Protein AF-A0A7C6N633-F1 (afdb_monomer)

Foldseek 3Di:
DDPDPDDPDDDDPDDDDLDDPWDDDPVDTHRPPVVVVVVQVVCCVPPVDHQAEHEDEDPDPPPDDDPVNVVVLQCQQPPPVDPDQKHKYWYFYQDPNDTDIWIWIDGNPDIDTDDDDDDDPVPPD

Structure (mmCIF, N/CA/C/O backbone):
data_AF-A0A7C6N633-F1
#
_entry.id   AF-A0A7C6N633-F1
#
loop_
_atom_site.group_PDB
_atom_site.id
_atom_site.type_symbol
_atom_site.label_atom_id
_atom_site.label_alt_id
_atom_site.label_comp_id
_atom_site.label_asym_id
_atom_site.label_entity_id
_atom_site.label_seq_id
_atom_site.pdbx_PDB_ins_code
_atom_site.Cartn_x
_atom_site.Cartn_y
_atom_site.Cartn_z
_atom_site.occupancy
_atom_site.B_iso_or_equiv
_atom_site.auth_seq_id
_atom_site.auth_comp_id
_atom_site.auth_asym_id
_atom_site.auth_atom_id
_atom_site.pdbx_PDB_model_num
ATOM 1 N N . MET A 1 1 ? -14.399 2.079 16.793 1.00 42.19 1 MET A N 1
ATOM 2 C CA . MET A 1 1 ? -13.040 1.586 17.108 1.00 42.19 1 MET A CA 1
ATOM 3 C C . MET A 1 1 ? -13.163 0.265 17.853 1.00 42.19 1 MET A C 1
ATOM 5 O O . MET A 1 1 ? -13.284 0.253 19.075 1.00 42.19 1 MET A O 1
ATOM 9 N N . GLY A 1 2 ? -13.292 -0.828 17.099 1.00 36.78 2 GLY A N 1
ATOM 10 C CA . GLY A 1 2 ? -13.596 -2.159 17.623 1.00 36.78 2 GLY A CA 1
ATOM 11 C C . GLY A 1 2 ? -12.408 -2.763 18.362 1.00 36.78 2 GLY A C 1
ATOM 12 O O . GLY A 1 2 ? -11.290 -2.792 17.853 1.00 36.78 2 GLY A O 1
ATOM 13 N N . ARG A 1 3 ? -12.660 -3.231 19.585 1.00 46.94 3 ARG A N 1
ATOM 14 C CA . ARG A 1 3 ? -11.800 -4.206 20.250 1.00 46.94 3 ARG A CA 1
ATOM 15 C C . ARG A 1 3 ? -12.130 -5.562 19.641 1.00 46.94 3 ARG A C 1
ATOM 17 O O . ARG A 1 3 ? -13.004 -6.232 20.169 1.00 46.94 3 ARG A O 1
ATOM 24 N N . ASP A 1 4 ? -11.424 -5.956 18.589 1.00 44.56 4 ASP A N 1
ATOM 25 C CA . ASP A 1 4 ? -11.444 -7.346 18.147 1.00 44.56 4 ASP A CA 1
ATOM 26 C C . ASP A 1 4 ? -10.061 -7.963 18.279 1.00 44.56 4 ASP A C 1
ATOM 28 O O . ASP A 1 4 ? -9.059 -7.570 17.678 1.00 44.56 4 ASP A O 1
ATOM 32 N N . ILE A 1 5 ? -10.027 -8.938 19.176 1.00 43.00 5 ILE A N 1
ATOM 33 C CA . ILE A 1 5 ? -8.903 -9.804 19.458 1.00 43.00 5 ILE A CA 1
ATOM 34 C C . ILE A 1 5 ? -8.940 -10.867 18.336 1.00 43.00 5 ILE A C 1
ATOM 36 O O . ILE A 1 5 ? -9.485 -11.948 18.532 1.00 43.00 5 ILE A O 1
ATOM 40 N N . LYS A 1 6 ? -8.346 -10.489 17.180 1.00 50.84 6 LYS A N 1
ATOM 41 C CA . LYS A 1 6 ? -8.127 -11.148 15.852 1.00 50.84 6 LYS A CA 1
ATOM 42 C C . LYS A 1 6 ? -9.062 -10.698 14.706 1.00 50.84 6 LYS A C 1
ATOM 44 O O . LYS A 1 6 ? -10.269 -10.652 14.904 1.00 50.84 6 LYS A O 1
ATOM 49 N N . PRO A 1 7 ? -8.485 -10.379 13.519 1.00 48.88 7 PRO A N 1
ATOM 50 C CA . PRO A 1 7 ? -8.062 -11.388 12.526 1.00 48.88 7 PRO A CA 1
ATOM 51 C C . PRO A 1 7 ? -6.585 -11.221 12.088 1.00 48.88 7 PRO A C 1
ATOM 53 O O . PRO A 1 7 ? -6.053 -10.120 12.127 1.00 48.88 7 PRO A O 1
ATOM 56 N N . LEU A 1 8 ? -5.880 -12.288 11.678 1.00 60.94 8 LEU A N 1
ATOM 57 C CA . LEU A 1 8 ? -4.554 -12.142 11.020 1.00 60.94 8 LEU A CA 1
ATOM 58 C C . LEU A 1 8 ? -4.679 -11.896 9.507 1.00 60.94 8 LEU A C 1
ATOM 60 O O . LEU A 1 8 ? -3.686 -11.944 8.786 1.00 60.94 8 LEU A O 1
ATOM 64 N N . THR A 1 9 ? -5.897 -11.681 9.028 1.00 71.62 9 THR A N 1
ATOM 65 C CA . THR A 1 9 ? -6.208 -11.527 7.612 1.00 71.62 9 THR A CA 1
ATOM 66 C C . THR A 1 9 ? -6.585 -10.075 7.359 1.00 71.62 9 THR A C 1
ATOM 68 O O . THR A 1 9 ? -7.370 -9.505 8.116 1.00 71.62 9 THR A O 1
ATOM 71 N N . VAL A 1 10 ? -5.990 -9.480 6.327 1.00 84.88 10 VAL A N 1
ATOM 72 C CA . VAL A 1 10 ? -6.300 -8.133 5.838 1.00 84.88 10 VAL A CA 1
ATOM 73 C C . VAL A 1 10 ? -6.834 -8.291 4.424 1.00 84.88 10 VAL A C 1
ATOM 75 O O . VAL A 1 10 ? -6.113 -8.792 3.561 1.00 84.88 10 VAL A O 1
ATOM 78 N N . ASP A 1 11 ? -8.066 -7.850 4.195 1.00 89.06 11 ASP A N 1
ATOM 79 C CA . ASP A 1 11 ? -8.694 -7.907 2.879 1.00 89.06 11 ASP A CA 1
ATOM 80 C C . ASP A 1 11 ? -8.469 -6.582 2.149 1.00 89.06 11 ASP A C 1
ATOM 82 O O . ASP A 1 11 ? -8.918 -5.519 2.581 1.00 89.06 11 ASP A O 1
ATOM 86 N N . VAL A 1 12 ? -7.737 -6.642 1.037 1.00 91.94 12 VAL A N 1
ATOM 87 C CA . VAL A 1 12 ? -7.438 -5.475 0.204 1.00 91.94 12 VAL A CA 1
ATOM 88 C C . VAL A 1 12 ? -8.386 -5.474 -0.987 1.00 91.94 12 VAL A C 1
ATOM 90 O O . VAL A 1 12 ? -8.258 -6.294 -1.891 1.00 91.94 12 VAL A O 1
ATOM 93 N N . THR A 1 13 ? -9.339 -4.545 -0.985 1.00 93.44 13 THR A N 1
ATOM 94 C CA . THR A 1 13 ? -10.367 -4.425 -2.035 1.00 93.44 13 THR A CA 1
ATOM 95 C C . THR A 1 13 ? -10.055 -3.337 -3.059 1.00 93.44 13 THR A C 1
ATOM 97 O O . THR A 1 13 ? -10.523 -3.399 -4.192 1.00 93.44 13 THR A O 1
ATOM 100 N N . HIS A 1 14 ? -9.256 -2.341 -2.672 1.00 94.31 14 HIS A N 1
ATOM 101 C CA . HIS A 1 14 ? -8.897 -1.197 -3.502 1.00 94.31 14 HIS A CA 1
ATOM 102 C C . HIS A 1 14 ? -7.413 -0.872 -3.325 1.00 94.31 14 HIS A C 1
ATOM 104 O O . HIS A 1 14 ? -6.861 -1.019 -2.235 1.00 94.31 14 HIS A O 1
ATOM 110 N N . ALA A 1 15 ? -6.778 -0.389 -4.391 1.00 94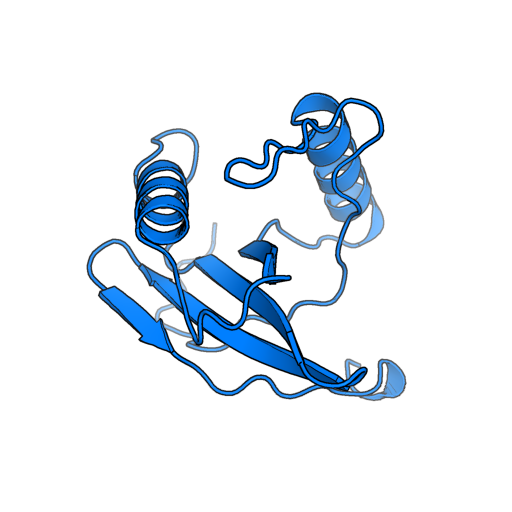.25 15 ALA A N 1
ATOM 111 C CA . ALA A 1 15 ? -5.412 0.115 -4.366 1.00 94.25 15 ALA A CA 1
ATOM 112 C C . ALA A 1 15 ? -5.336 1.406 -5.185 1.00 94.25 15 ALA A C 1
ATOM 114 O O . ALA A 1 15 ? -5.850 1.474 -6.303 1.00 94.25 15 ALA A O 1
ATOM 115 N N . SER A 1 16 ? -4.701 2.438 -4.631 1.00 94.31 16 SER A N 1
ATOM 116 C CA . SER A 1 16 ? -4.480 3.694 -5.341 1.00 94.31 16 SER A CA 1
ATOM 117 C C . SER A 1 16 ? -3.205 3.645 -6.182 1.00 94.31 16 SER A C 1
ATOM 119 O O . SER A 1 16 ? -2.281 2.866 -5.937 1.00 94.31 16 SER A O 1
ATOM 121 N N . LEU A 1 17 ? -3.145 4.541 -7.166 1.00 93.94 17 LEU A N 1
ATOM 122 C CA . LEU A 1 17 ? -1.895 4.956 -7.793 1.00 93.94 17 LEU A CA 1
ATOM 123 C C . LEU A 1 17 ? -1.113 5.892 -6.850 1.00 93.94 17 LEU A C 1
ATOM 125 O O . LEU A 1 17 ? -1.708 6.487 -5.948 1.00 93.94 17 LEU A O 1
ATOM 129 N N . PRO A 1 18 ? 0.200 6.091 -7.074 1.00 93.06 18 PRO A N 1
ATOM 130 C CA . PRO A 1 18 ? 1.037 6.912 -6.191 1.00 93.06 18 PRO A CA 1
ATOM 131 C C . PRO A 1 18 ? 0.715 8.418 -6.226 1.00 93.06 18 PRO A C 1
ATOM 133 O O . PRO A 1 18 ? 1.205 9.172 -5.385 1.00 93.06 18 PRO A O 1
ATOM 136 N N . GLY A 1 19 ? -0.102 8.852 -7.188 1.00 95.75 19 GLY A N 1
ATOM 137 C CA . GLY A 1 19 ? -0.509 10.238 -7.397 1.00 95.75 19 GLY A CA 1
ATOM 138 C C . GLY A 1 19 ? 0.409 11.032 -8.335 1.00 95.75 19 GLY A C 1
ATOM 139 O O . GLY A 1 19 ? 1.538 10.629 -8.613 1.00 95.75 19 GLY A O 1
ATOM 140 N N . PRO A 1 20 ? -0.077 12.165 -8.869 1.00 96.06 20 PRO A N 1
ATOM 141 C CA . PRO A 1 20 ? 0.581 12.892 -9.955 1.00 96.06 20 PRO A CA 1
ATOM 142 C C . PRO A 1 20 ? 1.856 13.630 -9.531 1.00 96.06 20 PRO A C 1
ATOM 144 O O . PRO A 1 20 ? 2.699 13.906 -10.382 1.00 96.06 20 PRO A O 1
ATOM 147 N N . LYS A 1 21 ? 2.013 13.961 -8.241 1.00 95.94 21 LYS A N 1
ATOM 148 C CA . LYS A 1 21 ? 3.233 14.591 -7.706 1.00 95.94 21 LYS A CA 1
ATOM 149 C C . LYS A 1 21 ? 4.182 13.580 -7.052 1.00 95.94 21 LYS A C 1
ATOM 151 O O . LYS A 1 21 ? 5.067 13.984 -6.298 1.00 95.94 21 LYS A O 1
ATOM 156 N N . ALA A 1 22 ? 3.992 12.283 -7.298 1.00 94.25 22 ALA A N 1
ATOM 157 C CA . ALA A 1 22 ? 4.871 11.259 -6.757 1.00 94.25 22 ALA A CA 1
ATOM 158 C C . ALA A 1 22 ? 6.309 11.448 -7.260 1.00 94.25 22 ALA A C 1
ATOM 160 O O . ALA A 1 22 ? 6.556 11.753 -8.429 1.00 94.25 22 ALA A O 1
ATOM 161 N N . TYR A 1 23 ? 7.269 11.257 -6.362 1.00 91.69 23 TYR A N 1
ATOM 162 C CA . TYR A 1 23 ? 8.685 11.308 -6.689 1.00 91.69 23 TYR A CA 1
ATOM 163 C C . TYR A 1 23 ? 9.222 9.897 -6.907 1.00 91.69 23 TYR A C 1
ATOM 165 O O . TYR A 1 23 ? 9.070 9.026 -6.048 1.00 91.69 23 TYR A O 1
ATOM 173 N N . HIS A 1 24 ? 9.916 9.707 -8.028 1.00 89.06 24 HIS A N 1
ATOM 174 C CA . HIS A 1 24 ? 10.544 8.447 -8.403 1.00 89.06 24 HIS A CA 1
ATOM 175 C C . HIS A 1 24 ? 12.037 8.661 -8.656 1.00 89.06 24 HIS A C 1
ATOM 177 O O . HIS A 1 24 ? 12.433 9.521 -9.443 1.00 89.06 24 HIS A O 1
ATOM 183 N N . SER A 1 25 ? 12.871 7.846 -8.022 1.00 83.50 25 SER A N 1
ATOM 184 C CA . SER A 1 25 ? 14.277 7.675 -8.369 1.00 83.50 25 SER A CA 1
ATOM 185 C C . SER A 1 25 ? 14.644 6.192 -8.348 1.00 83.50 25 SER A C 1
ATOM 187 O O . SER A 1 25 ? 13.850 5.346 -7.942 1.00 83.50 25 SER A O 1
ATOM 189 N N . SER A 1 26 ? 15.866 5.864 -8.769 1.00 76.75 26 SER A N 1
ATOM 190 C CA . SER A 1 26 ? 16.368 4.484 -8.754 1.00 76.75 26 SER A CA 1
ATOM 191 C C . SER A 1 26 ? 16.455 3.870 -7.352 1.00 76.75 26 SER A C 1
ATOM 193 O O . SER A 1 26 ? 16.518 2.651 -7.233 1.00 76.75 26 SER A O 1
ATOM 195 N N . THR A 1 27 ? 16.480 4.690 -6.297 1.00 73.50 27 THR A N 1
ATOM 196 C CA . THR A 1 27 ? 16.681 4.247 -4.906 1.00 73.50 27 THR A CA 1
ATOM 197 C C . THR A 1 27 ? 15.647 4.793 -3.929 1.00 73.50 27 THR A C 1
ATOM 199 O O . THR A 1 27 ? 15.707 4.484 -2.740 1.00 73.50 27 THR A O 1
ATOM 202 N N . LYS A 1 28 ? 14.719 5.636 -4.389 1.00 77.94 28 LYS A N 1
ATOM 203 C CA . LYS A 1 28 ? 13.742 6.300 -3.531 1.00 77.94 28 LYS A CA 1
ATOM 204 C C . LYS A 1 28 ? 12.427 6.488 -4.263 1.00 77.94 28 LYS A C 1
ATOM 206 O O . LYS A 1 28 ? 12.384 6.923 -5.409 1.00 77.94 28 LYS A O 1
ATOM 211 N N . PHE A 1 29 ? 11.353 6.248 -3.535 1.00 85.56 29 PHE A N 1
ATOM 212 C CA . PHE A 1 29 ? 10.000 6.538 -3.957 1.00 85.56 29 PHE A CA 1
ATOM 213 C C . PHE A 1 29 ? 9.302 7.330 -2.849 1.00 85.56 29 PHE A C 1
ATOM 215 O O . PHE A 1 29 ? 9.489 7.037 -1.669 1.00 85.56 29 PHE A O 1
ATOM 222 N N . LEU A 1 30 ? 8.543 8.360 -3.220 1.00 87.38 30 LEU A N 1
ATOM 223 C CA . LEU A 1 30 ? 7.649 9.079 -2.312 1.00 87.38 30 LEU A CA 1
ATOM 224 C C . LEU A 1 30 ? 6.306 9.270 -3.011 1.00 87.38 30 LEU A C 1
ATOM 226 O O . LEU A 1 30 ? 6.254 9.877 -4.082 1.00 87.38 30 LEU A O 1
ATOM 230 N N . ARG A 1 31 ? 5.229 8.785 -2.394 1.00 91.56 31 ARG A N 1
ATOM 231 C CA . ARG A 1 31 ? 3.864 9.025 -2.873 1.00 91.56 31 ARG A CA 1
ATOM 232 C C . ARG A 1 31 ? 3.467 10.494 -2.710 1.00 91.56 31 ARG A C 1
ATOM 234 O O . ARG A 1 31 ? 3.953 11.182 -1.811 1.00 91.56 31 ARG A O 1
ATOM 241 N N . ASP A 1 32 ? 2.543 10.951 -3.544 1.00 95.25 32 ASP A N 1
ATOM 242 C CA . ASP A 1 32 ? 1.839 12.217 -3.348 1.00 95.25 32 ASP A CA 1
ATOM 243 C C . ASP A 1 32 ? 0.845 12.042 -2.192 1.00 95.25 32 ASP A C 1
ATOM 245 O O . ASP A 1 32 ? -0.242 11.484 -2.360 1.00 95.25 32 ASP A O 1
ATOM 249 N N . THR A 1 33 ? 1.247 12.453 -0.990 1.00 92.00 33 THR A N 1
ATOM 250 C CA . THR A 1 33 ? 0.458 12.239 0.229 1.00 92.00 33 THR A CA 1
ATOM 251 C C . THR A 1 33 ? -0.867 12.992 0.200 1.00 92.00 33 THR A C 1
ATOM 253 O O . THR A 1 33 ? -1.864 12.452 0.662 1.00 92.00 33 THR A O 1
ATOM 256 N N . GLU A 1 34 ? -0.915 14.190 -0.389 1.00 95.88 34 GLU A N 1
ATOM 257 C CA . GLU A 1 34 ? -2.152 14.966 -0.514 1.00 95.88 34 GLU A CA 1
ATOM 258 C C . GLU A 1 34 ? -3.156 14.247 -1.423 1.00 95.88 34 GLU A C 1
ATOM 260 O O . GLU A 1 34 ? -4.333 14.126 -1.081 1.00 95.88 34 GLU A O 1
ATOM 265 N N . TYR A 1 35 ? -2.688 13.739 -2.567 1.00 96.69 35 TYR A N 1
ATOM 266 C CA . TYR A 1 35 ? -3.513 12.936 -3.465 1.00 96.69 35 TYR A CA 1
ATOM 267 C C . TYR A 1 35 ? -3.992 11.648 -2.788 1.00 96.69 35 TYR A C 1
ATOM 269 O O . TYR A 1 35 ? -5.188 11.366 -2.791 1.00 96.69 35 TYR A O 1
ATOM 277 N N . CYS A 1 36 ? -3.081 10.890 -2.172 1.00 95.31 36 CYS A N 1
ATOM 278 C CA . CYS A 1 36 ? -3.426 9.617 -1.542 1.00 95.31 36 CYS A CA 1
ATOM 279 C C . CYS A 1 36 ? -4.435 9.809 -0.403 1.00 95.31 36 CYS A C 1
ATOM 281 O O . CYS A 1 36 ? -5.405 9.064 -0.333 1.00 95.31 36 CYS A O 1
ATOM 283 N N . SER A 1 37 ? -4.277 10.841 0.433 1.00 94.31 37 SER A N 1
ATOM 284 C CA . SER A 1 37 ? -5.237 11.139 1.501 1.00 94.31 37 SER A CA 1
ATOM 285 C C . SER A 1 37 ? -6.633 11.465 0.968 1.00 94.31 37 SER A C 1
ATOM 287 O O . SER A 1 37 ? -7.618 11.034 1.562 1.00 94.31 37 SER A O 1
ATOM 289 N N . LYS A 1 38 ? -6.745 12.172 -0.166 1.00 97.06 38 LYS A N 1
ATOM 290 C CA . LYS A 1 38 ? -8.047 12.416 -0.815 1.00 97.06 38 LYS A CA 1
ATOM 291 C C . LYS A 1 38 ? -8.676 11.118 -1.311 1.00 97.06 38 LYS A C 1
ATOM 293 O O . LYS A 1 38 ? -9.842 10.876 -1.029 1.00 97.06 38 LYS A O 1
ATOM 298 N N . VAL A 1 39 ? -7.895 10.255 -1.964 1.00 96.81 39 VAL A N 1
ATOM 299 C CA . VAL A 1 39 ? -8.380 8.943 -2.423 1.00 96.81 39 VAL A CA 1
ATOM 300 C C . VAL A 1 39 ? -8.876 8.097 -1.248 1.00 96.81 39 VAL A C 1
ATOM 302 O O . VAL A 1 39 ? -9.946 7.501 -1.347 1.00 96.81 39 VAL A O 1
ATOM 305 N N . LEU A 1 40 ? -8.139 8.067 -0.132 1.00 95.00 40 LEU A N 1
ATOM 306 C CA . LEU A 1 40 ? -8.550 7.346 1.077 1.00 95.00 40 LEU A CA 1
ATOM 307 C C . LEU A 1 40 ? -9.861 7.897 1.647 1.00 95.00 40 LEU A C 1
ATOM 309 O O . LEU A 1 40 ? -10.765 7.117 1.937 1.00 95.00 40 LEU A O 1
ATOM 313 N N . GLN A 1 41 ? -9.990 9.222 1.748 1.00 96.56 41 GLN A N 1
ATOM 314 C CA . GLN A 1 41 ? -11.214 9.868 2.222 1.00 96.56 41 GLN A CA 1
ATOM 315 C C . GLN A 1 41 ? -12.413 9.527 1.327 1.00 96.56 41 GLN A C 1
ATOM 317 O O . GLN A 1 41 ? -13.459 9.121 1.824 1.00 96.56 41 GLN A O 1
ATOM 322 N N . GLU A 1 42 ? -12.249 9.617 0.007 1.00 97.25 42 GLU A N 1
ATOM 323 C CA . GLU A 1 42 ? -13.296 9.281 -0.963 1.00 97.25 42 GLU A CA 1
ATOM 324 C C . GLU A 1 42 ? -13.727 7.808 -0.864 1.00 97.25 42 GLU A C 1
ATOM 326 O O . GLU A 1 42 ? -14.916 7.500 -0.942 1.00 97.25 42 GLU A O 1
ATOM 331 N N . HIS A 1 43 ? -12.781 6.882 -0.675 1.00 96.12 43 HIS A N 1
ATOM 332 C CA . HIS A 1 43 ? -13.089 5.453 -0.551 1.00 96.12 43 HIS A CA 1
ATOM 333 C C . HIS A 1 43 ? -13.756 5.119 0.781 1.00 96.12 43 HIS A C 1
ATOM 335 O O . HIS A 1 43 ? -14.677 4.299 0.808 1.00 96.12 43 HIS A O 1
ATOM 341 N N . TYR A 1 44 ? -13.348 5.782 1.862 1.00 95.25 44 TYR A N 1
ATOM 342 C CA . TYR A 1 44 ? -14.026 5.673 3.144 1.00 95.25 44 TYR A CA 1
ATOM 343 C C . TYR A 1 44 ? -15.476 6.161 3.040 1.00 95.25 44 TYR A C 1
ATOM 345 O O . TYR A 1 44 ? -16.400 5.441 3.406 1.00 95.25 44 TYR A O 1
ATOM 353 N N . GLU A 1 45 ? -15.700 7.345 2.465 1.00 97.19 45 GLU A N 1
ATOM 354 C CA . GLU A 1 45 ? -17.041 7.920 2.304 1.00 97.19 45 GLU A CA 1
ATOM 355 C C . GLU A 1 45 ? -17.942 7.082 1.392 1.00 97.19 45 GLU A C 1
ATOM 357 O O . GLU A 1 45 ? -19.138 6.947 1.652 1.00 97.19 45 GLU A O 1
ATOM 362 N N . LYS A 1 46 ? -17.381 6.515 0.319 1.00 96.94 46 LYS A N 1
ATOM 363 C CA . LYS A 1 46 ? -18.154 5.793 -0.695 1.00 96.94 46 LYS A CA 1
ATOM 364 C C . LYS A 1 46 ? -18.396 4.322 -0.357 1.00 96.94 46 LYS A C 1
ATOM 366 O O . LYS A 1 46 ? -19.465 3.806 -0.679 1.00 96.94 46 LYS A O 1
ATOM 371 N N . TYR A 1 47 ? -17.415 3.644 0.235 1.00 95.25 47 TYR A N 1
ATOM 372 C CA . TYR A 1 47 ? -17.441 2.191 0.436 1.00 95.25 47 TYR A CA 1
ATOM 373 C C . TYR A 1 47 ? -17.309 1.769 1.904 1.00 95.25 47 TYR A C 1
ATOM 375 O O . TYR A 1 47 ? -17.464 0.588 2.200 1.00 95.25 47 TYR A O 1
ATOM 383 N N . GLY A 1 48 ? -17.017 2.695 2.823 1.00 93.56 48 GLY A N 1
ATOM 384 C CA . GLY A 1 48 ? -16.795 2.377 4.236 1.00 93.56 48 GLY A CA 1
ATOM 385 C C . GLY A 1 48 ? -15.529 1.556 4.494 1.00 93.56 48 GLY A C 1
ATOM 386 O O . GLY A 1 48 ? -15.463 0.857 5.502 1.00 93.56 48 GLY A O 1
ATOM 387 N N . VAL A 1 49 ? -14.553 1.594 3.579 1.00 93.12 49 VAL A N 1
ATOM 388 C CA . VAL A 1 49 ? -13.291 0.846 3.694 1.00 93.12 49 VAL A CA 1
ATOM 389 C C . VAL A 1 49 ? -12.202 1.696 4.344 1.00 93.12 49 VAL A C 1
ATOM 391 O O . VAL A 1 49 ? -12.102 2.895 4.087 1.00 93.12 49 VAL A O 1
ATOM 394 N N . ASP A 1 50 ? -11.370 1.059 5.166 1.00 91.56 50 ASP A N 1
ATOM 395 C CA . ASP A 1 50 ? -10.269 1.710 5.875 1.00 91.56 50 ASP A CA 1
ATOM 396 C C . ASP A 1 50 ? -8.940 1.621 5.105 1.00 91.56 50 ASP A C 1
ATOM 398 O O . ASP A 1 50 ? -8.720 0.755 4.255 1.00 91.56 50 ASP A O 1
ATOM 402 N N . TYR A 1 51 ? -8.008 2.508 5.455 1.00 92.81 51 TYR A N 1
ATOM 403 C CA . TYR A 1 51 ? -6.614 2.414 5.033 1.00 92.81 51 TYR A CA 1
ATOM 404 C C . TYR A 1 51 ? -5.894 1.316 5.825 1.00 92.81 51 TYR A C 1
ATOM 406 O O . TYR A 1 51 ? -5.680 1.446 7.030 1.00 92.81 51 TYR A O 1
ATOM 414 N N . VAL A 1 52 ? -5.524 0.230 5.144 1.00 92.25 52 VAL A N 1
ATOM 415 C CA . VAL A 1 52 ? -4.991 -0.988 5.786 1.00 92.25 52 VAL A CA 1
ATOM 416 C C . VAL A 1 52 ? -3.527 -1.291 5.466 1.00 92.25 52 VAL A C 1
ATOM 418 O O . VAL A 1 52 ? -2.942 -2.184 6.083 1.00 92.25 52 VAL A O 1
ATOM 421 N N . GLY A 1 53 ? -2.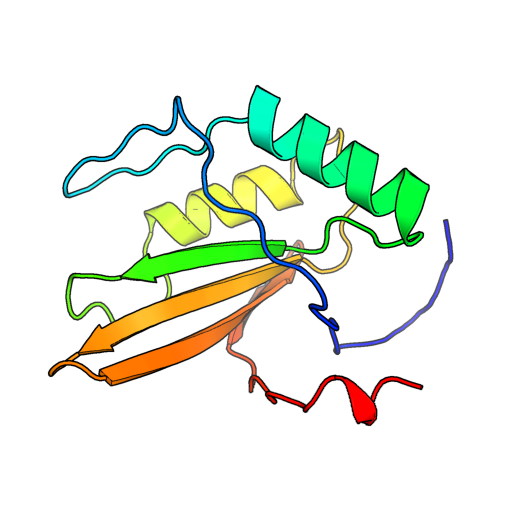921 -0.592 4.505 1.00 93.69 53 GLY A N 1
ATOM 422 C CA . GLY A 1 53 ? -1.582 -0.933 4.041 1.00 93.69 53 GLY A CA 1
ATOM 423 C C . GLY A 1 53 ? -1.081 -0.123 2.852 1.00 93.69 53 GLY A C 1
ATOM 424 O O . GLY A 1 53 ? -1.797 0.699 2.288 1.00 93.69 53 GLY A O 1
ATOM 425 N N . GLU A 1 54 ? 0.154 -0.409 2.451 1.00 93.25 54 GLU A N 1
ATOM 426 C CA . GLU A 1 54 ? 0.815 0.166 1.275 1.00 93.25 54 GLU A CA 1
ATOM 427 C C . GLU A 1 54 ? 1.243 -0.933 0.300 1.00 93.25 54 GLU A C 1
ATOM 429 O O . GLU A 1 54 ? 1.439 -2.092 0.674 1.00 93.25 54 GLU A O 1
ATOM 434 N N . TRP A 1 55 ? 1.446 -0.557 -0.958 1.00 93.69 55 TRP A N 1
ATOM 435 C CA . TRP A 1 55 ? 2.038 -1.433 -1.959 1.00 93.69 55 TRP A CA 1
ATOM 436 C C . TRP A 1 55 ? 3.067 -0.676 -2.796 1.00 93.69 55 TRP A C 1
ATOM 438 O O . TRP A 1 55 ? 2.954 0.537 -2.987 1.00 93.69 55 TRP A O 1
ATOM 448 N N . HIS A 1 56 ? 4.063 -1.387 -3.318 1.00 91.31 56 HIS A N 1
ATOM 449 C CA . HIS A 1 56 ? 5.039 -0.824 -4.251 1.00 91.31 56 HIS A CA 1
ATOM 450 C C . HIS A 1 56 ? 5.686 -1.906 -5.116 1.00 91.31 56 HIS A C 1
ATOM 452 O O . HIS A 1 56 ? 5.573 -3.098 -4.841 1.00 91.31 56 HIS A O 1
ATOM 458 N N . SER A 1 57 ? 6.373 -1.492 -6.182 1.00 89.50 57 SER A N 1
ATOM 459 C CA . SER A 1 57 ? 7.062 -2.403 -7.098 1.00 89.50 57 SER A CA 1
ATOM 460 C C . SER A 1 57 ? 8.569 -2.455 -6.856 1.00 89.50 57 SER A C 1
ATOM 462 O O . SER A 1 57 ? 9.213 -1.407 -6.763 1.00 89.50 57 SER A O 1
ATOM 464 N N . HIS A 1 58 ? 9.154 -3.652 -6.873 1.00 88.44 58 HIS A N 1
ATOM 465 C CA . HIS A 1 58 ? 10.599 -3.843 -7.000 1.00 88.44 58 HIS A CA 1
ATOM 466 C C . HIS A 1 58 ? 10.951 -4.129 -8.462 1.00 88.44 58 HIS A C 1
ATOM 468 O O . HIS A 1 58 ? 10.562 -5.155 -9.015 1.00 88.44 58 HIS A O 1
ATOM 474 N N . ILE A 1 59 ? 11.682 -3.196 -9.082 1.00 76.62 59 ILE A N 1
ATOM 475 C CA . ILE A 1 59 ? 12.202 -3.323 -10.458 1.00 76.62 59 ILE A CA 1
ATOM 476 C C . ILE A 1 59 ? 13.596 -3.981 -10.455 1.00 76.62 59 ILE A C 1
ATOM 478 O O . ILE A 1 59 ? 14.041 -4.542 -11.450 1.00 76.62 59 ILE A O 1
ATOM 482 N N . VAL A 1 60 ? 14.293 -3.933 -9.317 1.00 75.69 60 VAL A N 1
ATOM 483 C CA . VAL A 1 60 ? 15.510 -4.714 -9.072 1.00 75.69 60 VAL A CA 1
ATOM 484 C C . VAL A 1 60 ? 15.129 -6.069 -8.467 1.00 75.69 60 VAL A C 1
ATOM 486 O O . VAL A 1 60 ? 14.149 -6.121 -7.722 1.00 75.69 60 VAL A O 1
ATOM 489 N N . PRO A 1 61 ? 15.893 -7.152 -8.711 1.00 70.62 61 PRO A N 1
ATOM 490 C CA . PRO A 1 61 ? 15.596 -8.495 -8.203 1.00 70.62 61 PRO A CA 1
ATOM 491 C C . PRO A 1 61 ? 15.915 -8.637 -6.702 1.00 70.62 61 PRO A C 1
ATOM 493 O O . PRO A 1 61 ? 16.599 -9.560 -6.264 1.00 70.62 61 PRO A O 1
ATOM 496 N N . LEU A 1 62 ? 15.439 -7.691 -5.891 1.00 80.19 62 LEU A N 1
ATOM 497 C CA . LEU A 1 62 ? 15.470 -7.763 -4.441 1.00 80.19 62 LEU A CA 1
ATOM 498 C C . LEU A 1 62 ? 14.213 -8.497 -3.977 1.00 80.19 62 LEU A C 1
ATOM 500 O O . LEU A 1 62 ? 13.126 -7.919 -3.897 1.00 80.19 62 LEU A O 1
ATOM 504 N N . ARG A 1 63 ? 14.380 -9.787 -3.679 1.00 77.62 63 ARG A N 1
ATOM 505 C CA . ARG A 1 63 ? 13.325 -10.619 -3.099 1.00 77.62 63 ARG A CA 1
ATOM 506 C C . ARG A 1 63 ? 13.124 -10.229 -1.632 1.00 77.62 63 ARG A C 1
ATOM 508 O O . ARG A 1 63 ? 13.951 -10.536 -0.778 1.00 77.62 63 ARG A O 1
ATOM 515 N N . GLY A 1 64 ? 12.009 -9.550 -1.379 1.00 81.12 64 GLY A N 1
ATOM 516 C CA . GLY A 1 64 ? 11.526 -9.148 -0.061 1.00 81.12 64 GLY A CA 1
ATOM 517 C C . GLY A 1 64 ? 11.747 -7.679 0.288 1.00 81.12 64 GLY A C 1
ATOM 518 O O . GLY A 1 64 ? 12.161 -6.897 -0.562 1.00 81.12 64 GLY A O 1
ATOM 519 N N . VAL A 1 65 ? 11.426 -7.301 1.529 1.00 84.62 65 VAL A N 1
ATOM 520 C CA . VAL A 1 65 ? 11.482 -5.901 1.983 1.00 84.62 65 VAL A CA 1
ATOM 521 C C . VAL A 1 65 ? 12.915 -5.371 2.070 1.00 84.62 65 VAL A C 1
ATOM 523 O O . VAL A 1 65 ? 13.802 -5.995 2.654 1.00 84.62 65 VAL A O 1
ATOM 526 N N . SER A 1 66 ? 13.136 -4.187 1.506 1.00 86.50 66 SER A N 1
ATOM 527 C CA . SER A 1 66 ? 14.382 -3.436 1.629 1.00 86.50 66 SER A CA 1
ATOM 528 C C . SER A 1 66 ? 14.525 -2.799 3.020 1.00 86.50 66 SER A C 1
ATOM 530 O O . SER A 1 66 ? 13.562 -2.666 3.777 1.00 86.50 66 SER A O 1
ATOM 532 N N . GLY A 1 67 ? 15.730 -2.328 3.363 1.00 87.31 67 GLY A N 1
ATOM 533 C CA . GLY A 1 67 ? 15.922 -1.529 4.582 1.00 87.31 67 GLY A CA 1
ATOM 534 C C . GLY A 1 67 ? 15.105 -0.227 4.582 1.00 87.31 67 GLY A C 1
ATOM 535 O O . GLY A 1 67 ? 14.658 0.214 5.640 1.00 87.31 67 GLY A O 1
ATOM 536 N N . GLY A 1 68 ? 14.867 0.357 3.401 1.00 86.56 68 GLY A N 1
ATOM 537 C CA . GLY A 1 68 ? 13.985 1.514 3.234 1.00 86.56 68 GLY A CA 1
ATOM 538 C C . GLY A 1 68 ? 12.528 1.164 3.522 1.00 86.56 68 GLY A C 1
ATOM 539 O O . GLY A 1 68 ? 11.865 1.895 4.251 1.00 86.56 68 GLY A O 1
ATOM 540 N N 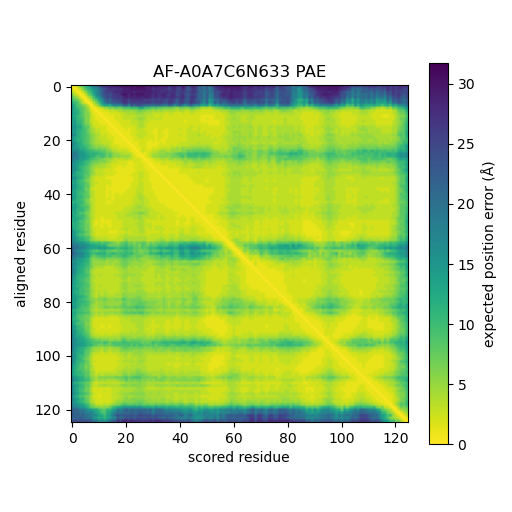. ASP A 1 69 ? 12.068 0.005 3.051 1.00 88.38 69 ASP A N 1
ATOM 541 C CA . ASP A 1 69 ? 10.700 -0.473 3.276 1.00 88.38 69 ASP A CA 1
ATOM 542 C C . ASP A 1 69 ? 10.454 -0.693 4.772 1.00 88.38 69 ASP A C 1
ATOM 544 O O . ASP A 1 69 ? 9.451 -0.237 5.314 1.00 88.38 69 ASP A O 1
ATOM 548 N N . ILE A 1 70 ? 11.408 -1.320 5.473 1.00 90.81 70 ILE A N 1
ATOM 549 C CA . ILE A 1 70 ? 11.344 -1.512 6.930 1.00 90.81 70 ILE A CA 1
ATOM 550 C C . ILE A 1 70 ? 11.270 -0.161 7.649 1.00 90.81 70 ILE A C 1
ATOM 552 O O . ILE A 1 70 ? 10.465 -0.005 8.570 1.00 90.81 70 ILE A O 1
ATOM 556 N N . ALA A 1 71 ? 12.078 0.821 7.240 1.00 90.56 71 ALA A N 1
ATOM 557 C CA . ALA A 1 71 ? 12.053 2.156 7.829 1.00 90.56 71 ALA A CA 1
ATOM 558 C C . ALA A 1 71 ? 10.699 2.850 7.601 1.00 90.56 71 ALA A C 1
ATOM 560 O O . ALA A 1 71 ? 10.138 3.410 8.543 1.00 90.56 71 ALA A O 1
ATOM 561 N N . THR A 1 72 ? 10.137 2.757 6.393 1.00 89.75 72 THR A N 1
ATOM 562 C CA . THR A 1 72 ? 8.813 3.300 6.068 1.00 89.75 72 THR A CA 1
ATOM 563 C C . THR A 1 72 ? 7.712 2.623 6.881 1.00 89.75 72 THR A C 1
ATOM 565 O O . THR A 1 72 ? 6.950 3.317 7.553 1.00 89.75 72 THR A O 1
ATOM 568 N N . LEU A 1 73 ? 7.657 1.289 6.904 1.00 91.00 73 LEU A N 1
ATOM 569 C CA . LEU A 1 73 ? 6.665 0.538 7.683 1.00 91.00 73 LEU A CA 1
ATOM 570 C C . LEU A 1 73 ? 6.752 0.858 9.176 1.00 91.00 73 LEU A C 1
ATOM 572 O O . LEU A 1 73 ? 5.730 1.062 9.828 1.00 91.00 73 LEU A O 1
ATOM 576 N N . THR A 1 74 ? 7.972 0.963 9.704 1.00 90.19 74 THR A N 1
ATOM 577 C CA . THR A 1 74 ? 8.203 1.357 11.096 1.00 90.19 74 THR A CA 1
ATOM 578 C C . THR A 1 74 ? 7.681 2.771 11.343 1.00 90.19 74 THR A C 1
ATOM 580 O O . THR A 1 74 ? 6.943 2.979 12.300 1.00 90.19 74 THR A O 1
ATOM 583 N N . SER A 1 75 ? 8.002 3.732 10.469 1.00 90.75 75 SER A N 1
ATOM 584 C CA . SER A 1 75 ? 7.528 5.112 10.623 1.00 90.75 75 SER A CA 1
ATOM 585 C C . SER A 1 75 ? 6.001 5.198 10.679 1.00 90.75 75 SER A C 1
ATOM 587 O O . SER A 1 75 ? 5.485 5.850 11.572 1.00 90.75 75 SER A O 1
ATOM 589 N N . ILE A 1 76 ? 5.285 4.458 9.825 1.00 90.12 76 ILE A N 1
ATOM 590 C CA . ILE A 1 76 ? 3.814 4.442 9.788 1.00 90.12 76 ILE A CA 1
ATOM 591 C C . ILE A 1 76 ? 3.218 3.778 11.037 1.00 90.12 76 ILE A C 1
ATOM 593 O O . ILE A 1 76 ? 2.275 4.294 11.625 1.00 90.12 76 ILE A O 1
ATOM 597 N N . ILE A 1 77 ? 3.758 2.636 11.472 1.00 90.00 77 ILE A N 1
ATOM 598 C CA . ILE A 1 77 ? 3.225 1.896 12.631 1.00 90.00 77 ILE A CA 1
ATOM 599 C C . ILE A 1 77 ? 3.407 2.641 13.957 1.00 90.00 77 ILE A C 1
ATOM 601 O O . ILE A 1 77 ? 2.629 2.435 14.895 1.00 90.00 77 ILE A O 1
ATOM 605 N N . TYR A 1 78 ? 4.459 3.451 14.060 1.00 89.81 78 TYR A N 1
ATOM 606 C CA . TYR A 1 78 ? 4.774 4.219 15.263 1.00 89.81 78 TYR A CA 1
ATOM 607 C C . TYR A 1 78 ? 4.323 5.678 15.205 1.00 89.81 78 TYR A C 1
ATOM 609 O O . TYR A 1 78 ? 4.470 6.381 16.206 1.00 89.81 78 TYR A O 1
ATOM 617 N N . ASP A 1 79 ? 3.784 6.130 14.078 1.00 89.81 79 ASP A N 1
ATOM 618 C CA . ASP A 1 79 ? 3.226 7.468 13.958 1.00 89.81 79 ASP A CA 1
ATOM 619 C C . ASP A 1 79 ? 1.983 7.582 14.869 1.00 89.81 79 ASP A C 1
ATOM 621 O O . ASP A 1 79 ? 1.067 6.761 14.767 1.00 89.81 79 ASP A O 1
ATOM 625 N N . PRO A 1 80 ? 1.971 8.544 15.815 1.00 87.56 80 PRO A N 1
ATOM 626 C CA . PRO A 1 80 ? 0.927 8.665 16.829 1.00 87.56 80 PRO A CA 1
ATOM 627 C C . PRO A 1 80 ? -0.441 9.061 16.267 1.00 87.56 80 PRO A C 1
ATOM 629 O O . PRO A 1 80 ? -1.442 8.850 16.956 1.00 87.56 80 PRO A O 1
ATOM 632 N N . ASP A 1 81 ? -0.496 9.611 15.052 1.00 87.00 81 ASP A N 1
ATOM 633 C CA . ASP A 1 81 ? -1.755 9.946 14.386 1.00 87.00 81 ASP A CA 1
ATOM 634 C C . ASP A 1 81 ? -2.455 8.687 13.850 1.00 87.00 81 ASP A C 1
ATOM 636 O O . ASP A 1 81 ? -3.660 8.698 13.582 1.00 87.00 81 ASP A O 1
ATOM 640 N N . TYR A 1 82 ? -1.728 7.568 13.769 1.00 83.44 82 TYR A N 1
ATOM 641 C CA . TYR A 1 82 ? -2.269 6.265 13.421 1.00 83.44 82 TYR A CA 1
ATOM 642 C C . TYR A 1 82 ? -2.311 5.322 14.627 1.00 83.44 82 TYR A C 1
ATOM 644 O O . TYR A 1 82 ? -1.474 5.335 15.528 1.00 83.44 82 TYR A O 1
ATOM 652 N N . ASN A 1 83 ? -3.295 4.421 14.632 1.00 83.31 83 ASN A N 1
ATOM 653 C CA . ASN A 1 83 ? -3.417 3.388 15.661 1.00 83.31 83 ASN A CA 1
ATOM 654 C C . ASN A 1 83 ? -3.599 1.999 15.040 1.00 83.31 83 ASN A C 1
ATOM 656 O O . ASN A 1 83 ? -4.580 1.300 15.303 1.00 83.31 83 ASN A O 1
ATOM 660 N N . PHE A 1 84 ? -2.651 1.608 14.186 1.00 85.00 84 PHE A N 1
ATOM 661 C CA . PHE A 1 84 ? -2.663 0.303 13.532 1.00 85.00 84 PHE A CA 1
ATOM 662 C C . PHE A 1 84 ? -2.244 -0.820 14.490 1.00 85.00 84 PHE A C 1
ATOM 664 O O . PHE A 1 84 ? -1.199 -0.759 15.144 1.00 85.00 84 PHE A O 1
ATOM 671 N N . ASN A 1 85 ? -3.042 -1.890 14.527 1.00 82.31 85 ASN A N 1
ATOM 672 C CA . ASN A 1 85 ? -2.659 -3.157 15.163 1.00 82.31 85 ASN A CA 1
ATOM 673 C C . ASN A 1 85 ? -1.836 -4.039 14.211 1.00 82.31 85 ASN A C 1
ATOM 675 O O . ASN A 1 85 ? -0.923 -4.745 14.642 1.00 82.31 85 ASN A O 1
ATOM 679 N N . ALA A 1 86 ? -2.166 -3.973 12.923 1.00 86.00 86 ALA A N 1
ATOM 680 C CA . ALA A 1 86 ? -1.497 -4.634 11.816 1.00 86.00 86 ALA A CA 1
ATOM 681 C C . ALA A 1 86 ? -1.559 -3.710 10.593 1.00 86.00 86 ALA A C 1
ATOM 683 O O . ALA A 1 86 ? -2.532 -2.973 10.436 1.00 86.00 86 ALA A O 1
ATOM 684 N N . PHE A 1 87 ? -0.528 -3.748 9.757 1.00 91.06 87 PHE A N 1
ATOM 685 C CA . PHE A 1 87 ? -0.419 -2.931 8.555 1.00 91.06 87 PHE A CA 1
ATOM 686 C C . PHE A 1 87 ? 0.123 -3.782 7.408 1.00 91.06 87 PHE A C 1
ATOM 688 O O . PHE A 1 87 ? 1.183 -4.402 7.545 1.00 91.06 87 PHE A O 1
ATOM 695 N N . ALA A 1 88 ? -0.616 -3.858 6.306 1.00 93.06 88 ALA A N 1
ATOM 696 C CA . ALA A 1 88 ? -0.239 -4.672 5.162 1.00 93.06 88 ALA A CA 1
ATOM 697 C C . ALA A 1 88 ? 0.811 -3.968 4.293 1.00 93.06 88 ALA A C 1
ATOM 699 O O . ALA A 1 88 ? 0.769 -2.758 4.078 1.00 93.06 88 ALA A O 1
A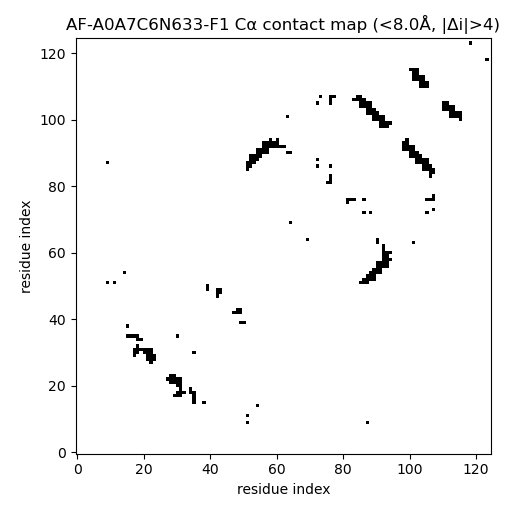TOM 700 N N . CYS A 1 89 ? 1.753 -4.744 3.772 1.00 94.00 89 CYS A N 1
ATOM 701 C CA . CYS A 1 89 ? 2.692 -4.305 2.754 1.00 94.00 89 CYS A CA 1
ATOM 702 C C . CYS A 1 89 ? 2.737 -5.343 1.639 1.00 94.00 89 CYS A C 1
ATOM 704 O O . CYS A 1 89 ? 2.988 -6.521 1.898 1.00 94.00 89 CYS A O 1
ATOM 706 N N . ILE A 1 90 ? 2.479 -4.911 0.409 1.00 94.44 90 ILE A N 1
ATOM 707 C CA . ILE A 1 90 ? 2.526 -5.773 -0.773 1.00 94.44 90 ILE A CA 1
ATOM 708 C C . ILE A 1 90 ? 3.652 -5.293 -1.680 1.00 94.44 90 ILE A C 1
ATOM 710 O O . ILE A 1 90 ? 3.642 -4.159 -2.154 1.00 94.44 90 ILE A O 1
ATOM 714 N N . VAL A 1 91 ? 4.607 -6.175 -1.959 1.00 93.62 91 VAL A N 1
ATOM 715 C CA . VAL A 1 91 ? 5.685 -5.912 -2.912 1.00 93.62 91 VAL A CA 1
ATOM 716 C C . VAL A 1 91 ? 5.374 -6.636 -4.215 1.00 93.62 91 VAL A C 1
ATOM 718 O O . VAL A 1 91 ? 5.307 -7.863 -4.246 1.00 93.62 91 VAL A O 1
ATOM 721 N N . ALA A 1 92 ? 5.198 -5.877 -5.294 1.00 92.44 92 ALA A N 1
ATOM 722 C CA . ALA A 1 92 ? 5.094 -6.399 -6.649 1.00 92.44 92 ALA A CA 1
ATOM 723 C C . ALA A 1 92 ? 6.501 -6.526 -7.251 1.00 92.44 92 ALA A C 1
ATOM 725 O O . ALA A 1 92 ? 7.100 -5.544 -7.693 1.00 92.44 92 ALA A O 1
ATOM 726 N N . LEU A 1 93 ? 7.055 -7.734 -7.237 1.00 91.12 93 LEU A N 1
ATOM 727 C CA . LEU A 1 93 ? 8.361 -8.023 -7.816 1.00 91.12 93 LEU A CA 1
ATOM 728 C C . LEU A 1 93 ? 8.210 -8.306 -9.310 1.00 91.12 93 LEU A C 1
ATOM 730 O O . LEU A 1 93 ? 7.546 -9.269 -9.689 1.00 91.12 93 LEU A O 1
AT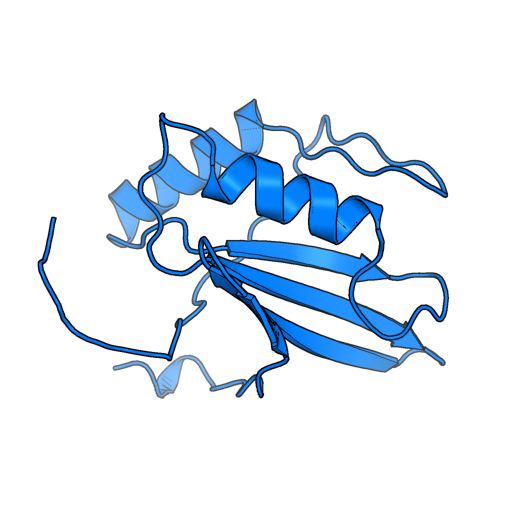OM 734 N N . LEU A 1 94 ? 8.845 -7.484 -10.147 1.00 88.31 94 LEU A N 1
ATOM 735 C CA . LEU A 1 94 ? 8.899 -7.705 -11.589 1.00 88.31 94 LEU A CA 1
ATOM 736 C C . LEU A 1 94 ? 10.166 -8.492 -11.945 1.00 88.31 94 LEU A C 1
ATOM 738 O O . LEU A 1 94 ? 11.277 -7.979 -11.828 1.00 88.31 94 LEU A O 1
ATOM 742 N N . GLU A 1 95 ? 10.002 -9.730 -12.405 1.00 84.12 95 GLU A N 1
ATOM 743 C CA . GLU A 1 95 ? 11.100 -10.600 -12.830 1.00 84.12 95 GLU A CA 1
ATOM 744 C C . GLU A 1 95 ? 10.722 -11.337 -14.122 1.00 84.12 95 GLU A C 1
ATOM 746 O O . GLU A 1 95 ? 9.712 -12.034 -14.173 1.00 84.12 95 GLU A O 1
ATOM 751 N N . ASN A 1 96 ? 11.539 -11.204 -15.177 1.00 84.88 96 ASN A N 1
ATOM 752 C CA . ASN A 1 96 ? 11.320 -11.849 -16.484 1.00 84.88 96 ASN A CA 1
ATOM 753 C C . ASN A 1 96 ? 9.894 -11.641 -17.039 1.00 84.88 96 ASN A C 1
ATOM 755 O O . ASN A 1 96 ? 9.220 -12.607 -17.402 1.00 84.88 96 ASN A O 1
ATOM 759 N N . ASP A 1 97 ? 9.422 -10.389 -17.038 1.00 83.56 97 ASP A N 1
ATOM 760 C CA . ASP A 1 97 ? 8.071 -9.981 -17.463 1.00 83.56 97 ASP A CA 1
ATOM 761 C C . ASP A 1 97 ? 6.915 -10.632 -16.677 1.00 83.56 97 ASP A C 1
ATOM 763 O O . ASP A 1 97 ? 5.757 -10.589 -17.094 1.00 83.56 97 ASP A O 1
ATOM 767 N N . LYS A 1 98 ? 7.207 -11.220 -15.512 1.00 87.88 98 LYS A N 1
ATOM 768 C CA . LYS A 1 98 ? 6.214 -11.752 -14.576 1.00 87.88 98 LYS A CA 1
ATOM 769 C C . LYS A 1 98 ? 6.196 -10.924 -13.304 1.00 87.88 98 LYS A C 1
ATOM 771 O O . LYS A 1 98 ? 7.237 -10.474 -12.831 1.00 87.88 98 LYS A O 1
ATOM 776 N N . VAL A 1 99 ? 5.002 -10.760 -12.742 1.00 89.19 99 VAL A N 1
ATOM 777 C CA . VAL A 1 99 ? 4.807 -10.110 -11.445 1.00 89.19 99 VAL A CA 1
ATOM 778 C C . VAL A 1 99 ? 4.553 -11.177 -10.389 1.00 89.19 99 VAL A C 1
ATOM 780 O O . VAL A 1 99 ? 3.593 -11.940 -10.487 1.00 89.19 99 VAL A O 1
ATOM 783 N N . GLU A 1 100 ? 5.413 -11.218 -9.379 1.00 91.88 100 GLU A N 1
ATOM 784 C CA . GLU A 1 100 ? 5.220 -11.990 -8.154 1.00 91.88 100 GLU A CA 1
ATOM 785 C C . GLU A 1 100 ? 4.782 -11.032 -7.038 1.00 91.88 100 GLU A C 1
ATOM 787 O O . GLU A 1 100 ? 5.426 -10.008 -6.809 1.00 91.88 100 GLU A O 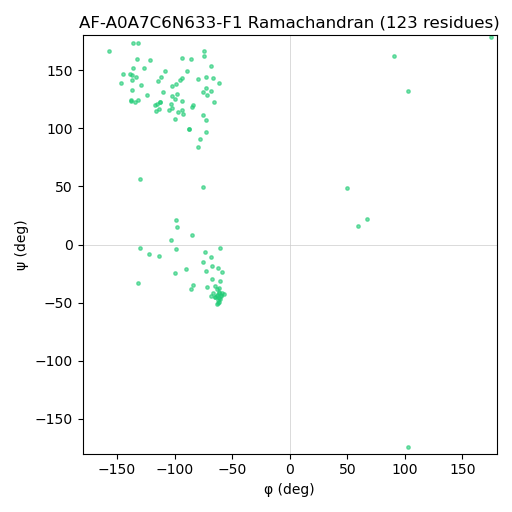1
ATOM 792 N N . LEU A 1 101 ? 3.681 -11.343 -6.349 1.00 92.69 101 LEU A N 1
ATOM 793 C CA . LEU A 1 101 ? 3.232 -10.568 -5.193 1.00 92.69 101 LEU A CA 1
ATOM 794 C C . LEU A 1 101 ? 3.783 -11.188 -3.913 1.00 92.69 101 LEU A C 1
ATOM 796 O O . LEU A 1 101 ? 3.523 -12.353 -3.614 1.00 92.69 101 LEU A O 1
ATOM 800 N N . ILE A 1 102 ? 4.503 -10.387 -3.135 1.00 94.12 102 ILE A N 1
ATOM 801 C CA . ILE A 1 102 ? 5.053 -10.791 -1.845 1.00 94.12 102 ILE A CA 1
ATOM 802 C C . ILE A 1 102 ? 4.346 -9.986 -0.756 1.00 94.12 102 ILE A C 1
ATOM 804 O O . ILE A 1 102 ? 4.441 -8.760 -0.723 1.00 94.12 102 ILE A O 1
ATOM 808 N N . GLY A 1 103 ? 3.617 -10.676 0.121 1.00 93.75 103 GLY A N 1
ATOM 809 C CA . GLY A 1 103 ? 2.853 -10.054 1.198 1.00 93.75 103 GLY A CA 1
ATOM 810 C C . GLY A 1 103 ? 3.608 -10.022 2.516 1.00 93.75 103 GLY A C 1
ATOM 811 O O . GLY A 1 103 ? 4.252 -10.997 2.899 1.00 93.75 103 GLY A O 1
ATOM 812 N N . TYR A 1 104 ? 3.464 -8.924 3.246 1.00 93.38 104 TYR A N 1
ATOM 813 C CA . TYR A 1 104 ? 3.963 -8.749 4.601 1.00 93.38 104 TYR A CA 1
ATOM 814 C C . TYR A 1 104 ? 2.884 -8.140 5.488 1.00 93.38 104 TYR A C 1
ATOM 816 O O . TYR A 1 104 ? 2.137 -7.261 5.061 1.00 93.38 104 TYR A O 1
ATOM 824 N N . ILE A 1 105 ? 2.853 -8.564 6.750 1.00 92.06 105 ILE A N 1
ATOM 825 C CA . ILE A 1 105 ? 2.119 -7.874 7.807 1.00 92.06 105 ILE A CA 1
ATOM 826 C C . ILE A 1 105 ? 3.133 -7.297 8.785 1.00 92.06 105 ILE A C 1
ATOM 828 O O . ILE A 1 105 ? 3.950 -8.014 9.370 1.00 92.06 105 ILE A O 1
ATOM 832 N N . ALA A 1 106 ? 3.063 -5.984 8.965 1.00 91.00 106 ALA A N 1
ATOM 833 C CA . ALA A 1 106 ? 3.835 -5.252 9.944 1.00 91.00 106 ALA A CA 1
ATOM 834 C C . ALA A 1 106 ? 2.979 -4.988 11.194 1.00 91.00 106 ALA A C 1
ATOM 836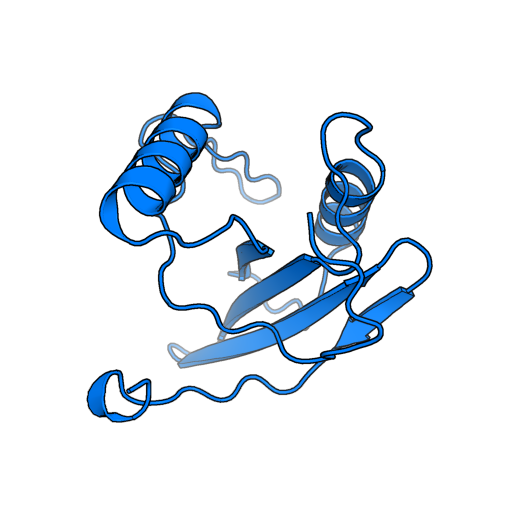 O O . ALA A 1 106 ? 1.796 -4.660 11.124 1.00 91.00 106 ALA A O 1
ATOM 837 N N . THR A 1 107 ? 3.590 -5.146 12.361 1.00 89.19 107 THR A N 1
ATOM 838 C CA . THR A 1 107 ? 3.025 -4.857 13.686 1.00 89.19 107 THR A CA 1
ATOM 839 C C . THR A 1 107 ? 4.043 -4.036 14.477 1.00 89.19 107 THR A C 1
ATOM 841 O O . THR A 1 107 ? 5.202 -3.931 14.079 1.00 89.19 107 THR A O 1
ATOM 844 N N . LYS A 1 108 ? 3.677 -3.542 15.666 1.00 86.56 108 LYS A N 1
ATOM 845 C CA . LYS A 1 108 ? 4.618 -2.850 16.576 1.00 86.56 108 LYS A CA 1
ATOM 846 C C . LYS A 1 108 ? 5.804 -3.704 17.056 1.00 86.56 108 LYS A C 1
ATOM 848 O O . LYS A 1 108 ? 6.613 -3.226 17.838 1.00 86.56 108 LYS A O 1
ATOM 853 N N . ARG A 1 109 ? 5.883 -4.989 16.700 1.00 85.81 109 ARG A N 1
ATOM 854 C CA . ARG A 1 109 ? 6.956 -5.893 17.157 1.00 85.81 109 ARG A CA 1
ATOM 855 C C . ARG A 1 109 ? 7.597 -6.694 16.038 1.00 85.81 109 ARG A C 1
ATOM 857 O O . ARG A 1 109 ? 8.777 -7.010 16.124 1.00 85.81 109 ARG A O 1
ATOM 864 N N . TYR A 1 110 ? 6.815 -7.053 15.031 1.00 87.81 110 TYR A N 1
ATOM 865 C CA . TYR A 1 110 ? 7.220 -7.991 13.997 1.00 87.81 110 TYR A CA 1
ATOM 866 C C . TYR A 1 110 ? 6.778 -7.498 12.631 1.00 87.81 110 TYR A C 1
ATOM 868 O O . TYR A 1 110 ? 5.657 -7.010 12.484 1.00 87.81 110 TYR A O 1
ATOM 876 N N . ILE A 1 111 ? 7.641 -7.716 11.648 1.00 89.81 111 ILE A N 1
ATOM 877 C CA . ILE A 1 111 ? 7.294 -7.736 10.232 1.00 89.81 111 ILE A CA 1
ATOM 878 C C . ILE A 1 111 ? 7.494 -9.183 9.796 1.00 89.81 111 ILE A C 1
ATOM 880 O O . ILE A 1 111 ? 8.574 -9.738 9.997 1.00 89.81 111 ILE A O 1
ATOM 884 N N . TYR A 1 112 ? 6.457 -9.814 9.263 1.00 90.06 112 TYR A N 1
ATOM 885 C CA . TYR A 1 112 ? 6.527 -11.200 8.808 1.00 90.06 112 TYR A CA 1
ATOM 886 C C . TYR A 1 112 ? 5.828 -11.356 7.465 1.00 90.06 112 TYR A C 1
ATOM 888 O O . TYR A 1 112 ? 4.856 -10.662 7.167 1.00 90.06 112 TYR A O 1
ATOM 896 N N . GLN A 1 113 ? 6.369 -12.253 6.645 1.00 92.69 113 GLN A N 1
ATOM 897 C CA . GLN A 1 113 ? 5.818 -12.571 5.335 1.00 92.69 113 GLN A CA 1
ATOM 898 C C . GLN A 1 113 ? 4.534 -13.395 5.489 1.00 92.69 113 GLN A C 1
ATOM 900 O O . GLN A 1 113 ? 4.435 -14.235 6.386 1.00 92.69 113 GLN A O 1
ATOM 905 N N . VAL A 1 114 ? 3.567 -13.162 4.606 1.00 91.56 114 VAL A N 1
ATOM 906 C CA . VAL A 1 114 ? 2.278 -13.861 4.556 1.00 91.56 114 VAL A CA 1
ATOM 907 C C . VAL A 1 114 ? 1.953 -14.312 3.132 1.00 91.56 114 VAL A C 1
ATOM 909 O O . VAL A 1 114 ? 2.493 -13.792 2.155 1.00 91.56 114 VAL A O 1
ATOM 912 N N . GLU A 1 115 ? 1.063 -15.294 3.018 1.00 92.50 115 GLU A N 1
ATOM 913 C CA . GLU A 1 115 ? 0.469 -15.701 1.743 1.00 92.50 115 GLU A CA 1
ATOM 914 C C . GLU A 1 115 ? -0.542 -14.637 1.282 1.00 92.50 115 GLU A C 1
ATOM 916 O O . GLU A 1 115 ? -1.362 -14.182 2.080 1.00 92.50 115 GLU A O 1
ATOM 921 N N . ILE A 1 116 ? -0.506 -14.263 -0.000 1.00 92.88 116 ILE A N 1
ATOM 922 C CA . ILE A 1 116 ? -1.555 -13.452 -0.629 1.00 92.88 116 ILE A CA 1
ATOM 923 C C . ILE A 1 116 ? -2.470 -14.389 -1.406 1.00 92.88 116 ILE A C 1
ATOM 925 O O . ILE A 1 116 ? -2.019 -15.120 -2.288 1.00 92.88 116 ILE A O 1
ATOM 929 N N . ARG A 1 117 ? -3.768 -14.323 -1.110 1.00 91.38 117 ARG A N 1
ATOM 930 C CA . ARG A 1 117 ? -4.804 -14.984 -1.902 1.00 91.38 117 ARG A CA 1
ATOM 931 C C . ARG A 1 117 ? -5.529 -13.938 -2.723 1.00 91.38 117 ARG A C 1
ATOM 933 O O . ARG A 1 117 ? -6.174 -13.058 -2.166 1.00 91.38 117 ARG A O 1
ATOM 940 N N . VAL A 1 118 ? -5.403 -14.040 -4.041 1.00 89.44 118 VAL A N 1
ATOM 941 C CA . VAL A 1 118 ? -6.185 -13.225 -4.971 1.00 89.44 118 VAL A CA 1
ATOM 942 C C . VAL A 1 118 ? -7.523 -13.924 -5.168 1.00 89.44 118 VAL A C 1
ATOM 944 O O . VAL A 1 118 ? -7.562 -15.083 -5.578 1.00 89.44 118 VAL A O 1
ATOM 947 N N . VAL A 1 119 ? -8.600 -13.229 -4.823 1.00 88.19 119 VAL A N 1
ATOM 948 C CA . VAL A 1 119 ? -9.975 -13.704 -4.978 1.00 88.19 119 VAL A CA 1
ATOM 949 C C . VAL A 1 119 ? -10.687 -12.824 -5.997 1.00 88.19 119 VAL A C 1
ATOM 951 O O . VAL A 1 119 ? -10.470 -11.612 -6.026 1.00 88.19 119 VAL A O 1
ATOM 954 N N . ASP A 1 120 ? -11.519 -13.432 -6.839 1.00 82.31 120 ASP A N 1
ATOM 955 C CA . ASP A 1 120 ? -12.373 -12.682 -7.755 1.00 82.31 120 ASP A CA 1
ATOM 956 C C . ASP A 1 120 ? -13.414 -11.886 -6.961 1.00 82.31 120 ASP A C 1
ATOM 958 O O . ASP A 1 120 ? -13.942 -12.351 -5.946 1.00 82.31 120 ASP A O 1
ATOM 962 N N . SER A 1 121 ? -13.726 -10.680 -7.436 1.00 66.25 121 SER A N 1
ATOM 963 C CA . SER A 1 121 ? -14.613 -9.730 -6.754 1.00 66.25 121 SER A CA 1
ATOM 964 C C . SER A 1 121 ? -16.026 -10.271 -6.502 1.00 66.25 121 SER A 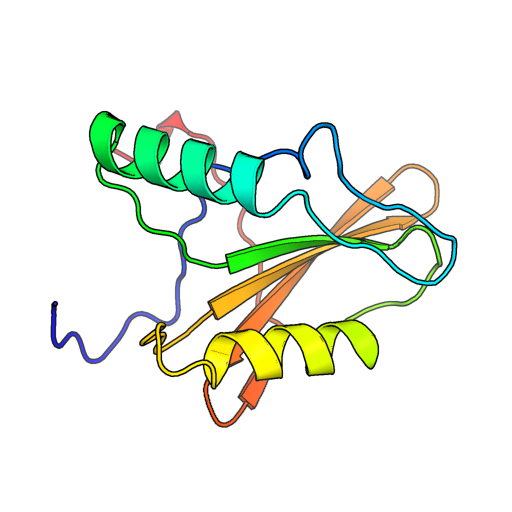C 1
ATOM 966 O O . SER A 1 121 ? -16.681 -9.837 -5.559 1.00 66.25 121 SER A O 1
ATOM 968 N N . ASP A 1 122 ? -16.469 -11.261 -7.282 1.00 62.16 122 ASP A N 1
ATOM 969 C CA . ASP A 1 122 ? -17.778 -11.910 -7.133 1.00 62.16 122 ASP A CA 1
ATOM 970 C C . ASP A 1 122 ? -17.860 -12.858 -5.916 1.00 62.16 122 ASP A C 1
ATOM 972 O O . ASP A 1 122 ? -18.938 -13.360 -5.602 1.00 62.16 122 ASP A O 1
ATOM 976 N N . MET A 1 123 ? -16.745 -13.110 -5.214 1.00 51.88 123 MET A N 1
ATOM 977 C CA . MET A 1 123 ? -16.689 -13.967 -4.017 1.00 51.88 123 MET A CA 1
ATOM 978 C C . MET A 1 123 ? -16.595 -13.203 -2.684 1.00 51.88 123 MET A C 1
ATOM 980 O O . MET A 1 123 ? -16.467 -13.837 -1.639 1.00 51.88 123 MET A O 1
ATOM 984 N N . LEU A 1 124 ? -16.648 -11.866 -2.697 1.00 51.78 124 LEU A N 1
ATOM 985 C CA . LEU A 1 124 ? -16.541 -11.015 -1.496 1.00 51.78 124 LEU A CA 1
ATOM 986 C C . LEU A 1 124 ? -17.906 -10.532 -0.951 1.00 51.78 124 LEU A C 1
ATOM 988 O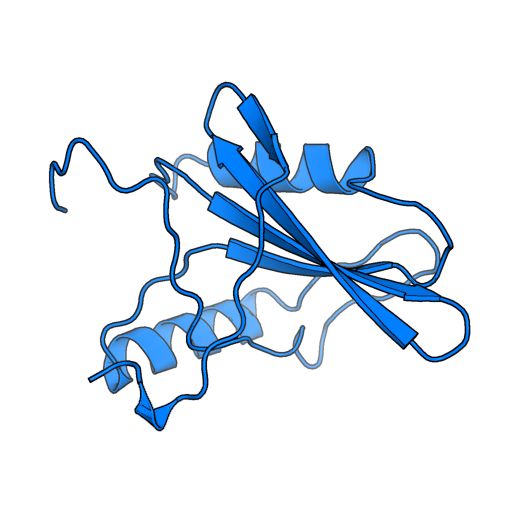 O . LEU A 1 124 ? -17.960 -9.536 -0.231 1.00 51.78 124 LEU A O 1
ATOM 992 N N . ILE A 1 125 ? -18.997 -11.227 -1.304 1.00 42.78 125 ILE A N 1
ATOM 993 C CA . ILE A 1 125 ? -20.375 -10.976 -0.829 1.00 42.78 125 ILE A CA 1
ATOM 994 C C . ILE A 1 125 ? -20.687 -11.639 0.512 1.00 42.78 125 ILE A C 1
ATOM 996 O O . ILE A 1 125 ? -20.351 -12.832 0.685 1.00 42.78 125 ILE A O 1
#

Sequence (125 aa):
MGRDIKPLTVDVTHASLPGPKAYHSSTKFLRDTEYCSKVLQEHYEKYGVDYVGEWHSHIVPLRGVSGGDIATLTSIIYDPDYNFNAFACIVALLENDKVELIGYIATKRYIYQVEIRVVDSDMLI

Secondary structure (DSSP, 8-state):
-------------------TT-EE-SS-EE--HHHHHHHHHHHHHHH-----EEEEEE-S---S--HHHHHHHHHHHH-TT---S-EEEEEEEEETTEEEEEEEEE-SS-EEEE------GGG--

Nearest PDB structures (foldseek):
  2ywq-assembly3_C  TM=4.416E-01  e=1.372E-01  Thermus thermophilus HB8
  8fwj-assembly1_A  TM=4.315E-01  e=1.075E+00  Cereibacter sphaeroides
  8dba-assembly1_G  TM=2.648E-01  e=5.912E-01  Cereibacter sphaeroides
  4u2j-assembly2_C  TM=3.115E-01  e=2.547E+00  Chlamydomonas reinhardtii
  7z4b-assembly1_EA  TM=4.560E-01  e=7.876E+00  Escherichia phage vB_EcoP_SU10

Radius of gyration: 15.03 Å; Cα contacts (8 Å, |Δi|>4): 147; chains: 1; bounding box: 37×31×38 Å

Mean predicted aligned error: 6.1 Å

Solvent-accessible surface area (backbone atoms only — not comparable to full-atom values): 8122 Å² total; per-residue (Å²): 136,82,92,65,97,71,75,100,71,81,88,83,88,77,82,83,73,57,43,95,73,40,47,81,57,100,88,48,77,43,63,19,61,72,53,44,52,50,52,50,52,54,42,28,75,74,71,71,50,78,93,54,62,55,73,51,75,32,81,57,93,62,90,68,85,50,77,65,50,51,51,52,56,50,51,57,55,68,33,83,95,46,87,61,76,59,36,38,38,40,38,38,36,49,54,95,98,37,78,46,78,46,31,32,43,35,42,94,85,47,74,45,78,48,90,75,82,90,72,64,79,90,72,77,120

pLDDT: mean 85.55, std 13.55, range [36.78, 97.25]